Protein AF-A0A956XUT0-F1 (afdb_monomer)

Secondary structure (DSSP, 8-state):
-EEEEE-SSSSHHHHHHHHHHHHHTT-EEE---TTTS-BTTBPP-HHHHHHHHHH---SEEEE---

Nearest PDB structures (foldseek):
  3gxh-assembly3_B  TM=5.108E-01  e=1.122E+00  Shewanella putrefaciens CN-32
  3gxg-assembly1_A  TM=5.107E-01  e=1.048E+00  Shewanella putrefaciens CN-32
  7nfe-assembly1_J  TM=3.397E-01  e=8.697E+00  Homo sapiens
  4pic-assembly1_B  TM=2.541E-01  e=7.587E+00  Geobacillus stearothermophilus

Radius of gyration: 11.58 Å; Cα contacts (8 Å, |Δi|>4): 93; chains: 1; bounding box: 24×18×31 Å

pLDDT: mean 96.01, std 3.57, range [72.81, 98.5]

Foldseek 3Di:
DEEEEAFQALDCVRPVVVQVVQVVVVHHYDYADNQQGADDPRHGVPVSVVVVVVPDDGPYYDYDDD

Mean predicted aligned error: 2.25 Å

Solvent-accessible surface area (backbone atoms only — not comparable to full-atom values): 3887 Å² total; per-residue (Å²): 97,44,31,36,42,45,49,75,37,67,50,58,76,49,50,53,51,55,35,54,54,28,48,76,70,72,30,44,63,47,70,71,65,72,86,40,38,22,53,96,91,42,76,48,41,63,67,61,47,52,55,51,58,74,72,55,92,53,82,44,77,49,72,55,86,126

Sequence (66 aa):
MRIGLIPLDERPVNVRYPQMIAEIAGQEIVLPPMEVLSQRRKPANRNALQSWMQSQAVDAWLVSVD

Structure (mmCIF, N/CA/C/O backbone):
data_AF-A0A956XUT0-F1
#
_entry.id   AF-A0A956XUT0-F1
#
loop_
_atom_site.group_PDB
_atom_site.id
_atom_site.type_symbol
_atom_site.label_atom_id
_atom_site.label_alt_id
_atom_site.label_comp_id
_atom_site.label_asym_id
_atom_site.label_entity_id
_atom_site.label_seq_id
_atom_site.pd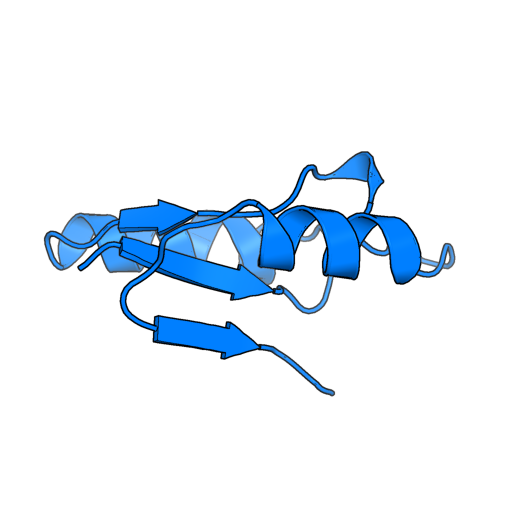bx_PDB_ins_code
_atom_site.Cartn_x
_atom_site.Cartn_y
_atom_site.Cartn_z
_atom_site.occupancy
_atom_site.B_iso_or_equiv
_atom_site.auth_seq_id
_atom_site.auth_comp_id
_atom_site.auth_asym_id
_atom_site.auth_atom_id
_atom_site.pdbx_PDB_model_num
ATOM 1 N N . MET A 1 1 ? -6.936 -0.282 12.810 1.00 94.50 1 MET A N 1
ATOM 2 C CA . MET A 1 1 ? -6.157 -1.349 12.163 1.00 94.50 1 MET A CA 1
ATOM 3 C C . MET A 1 1 ? -5.058 -0.705 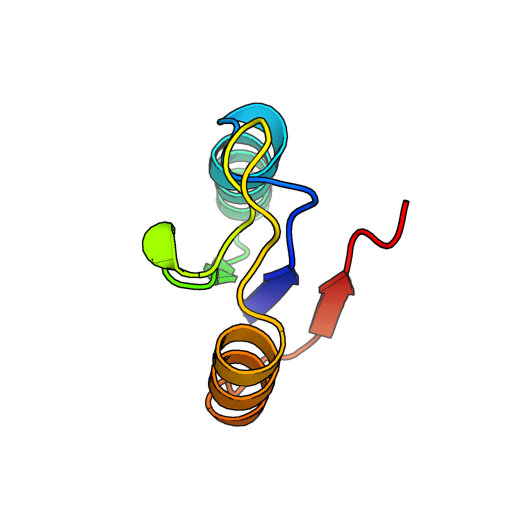11.359 1.00 94.50 1 MET A C 1
ATOM 5 O O . MET A 1 1 ? -5.269 0.367 10.792 1.00 94.50 1 MET A O 1
ATOM 9 N N . ARG A 1 2 ? -3.909 -1.367 11.324 1.00 97.88 2 ARG A N 1
ATOM 10 C CA . ARG A 1 2 ? -2.796 -1.048 10.445 1.00 97.88 2 ARG A CA 1
ATOM 11 C C . ARG A 1 2 ? -2.824 -2.029 9.282 1.00 97.88 2 ARG A C 1
ATOM 13 O O . ARG A 1 2 ? -2.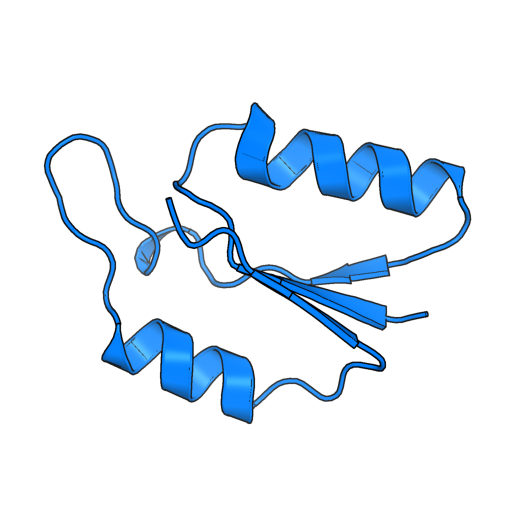619 -3.225 9.475 1.00 97.88 2 ARG A O 1
ATOM 20 N N . ILE A 1 3 ? -3.135 -1.533 8.093 1.00 98.50 3 ILE A N 1
ATOM 21 C CA . ILE A 1 3 ? -3.387 -2.336 6.894 1.00 98.50 3 ILE A CA 1
ATOM 22 C C . ILE A 1 3 ? -2.220 -2.145 5.928 1.00 98.50 3 ILE A C 1
ATOM 24 O O . ILE A 1 3 ? -1.878 -1.020 5.567 1.00 98.50 3 ILE A O 1
ATOM 28 N N . GLY A 1 4 ? -1.602 -3.241 5.494 1.00 98.25 4 GLY A N 1
ATOM 29 C CA . GLY A 1 4 ? -0.598 -3.208 4.435 1.00 98.25 4 GLY A CA 1
ATOM 30 C C . GLY A 1 4 ? -1.262 -3.177 3.063 1.00 98.25 4 GLY A C 1
ATOM 31 O O . GLY A 1 4 ? -2.129 -4.005 2.787 1.00 98.25 4 GLY A O 1
ATOM 32 N N . LEU A 1 5 ? -0.854 -2.250 2.196 1.00 98.12 5 LEU A N 1
ATOM 33 C CA . LEU A 1 5 ? -1.345 -2.155 0.822 1.00 98.12 5 LEU A CA 1
ATOM 34 C C . LEU A 1 5 ? -0.214 -2.431 -0.172 1.00 98.12 5 LEU A C 1
ATOM 36 O O . LEU A 1 5 ? 0.791 -1.722 -0.192 1.00 98.12 5 LEU A O 1
ATOM 40 N N . ILE A 1 6 ? -0.407 -3.437 -1.026 1.00 97.50 6 ILE A N 1
ATOM 41 C CA . ILE A 1 6 ? 0.36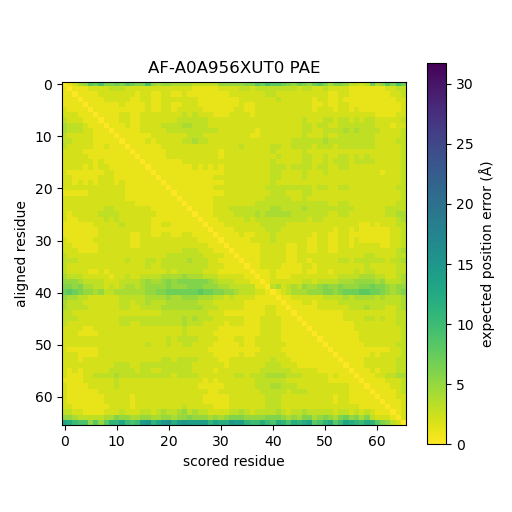0 -3.620 -2.261 1.00 97.50 6 ILE A CA 1
ATOM 42 C C . ILE A 1 6 ? -0.490 -3.080 -3.418 1.00 97.50 6 ILE A C 1
ATOM 44 O O . ILE A 1 6 ? -1.435 -3.753 -3.847 1.00 97.50 6 ILE A O 1
ATOM 48 N N . PRO A 1 7 ? -0.207 -1.850 -3.882 1.00 96.44 7 PRO A N 1
ATOM 49 C CA . PRO A 1 7 ? -0.964 -1.220 -4.951 1.00 96.44 7 PRO A CA 1
ATOM 50 C C . PRO A 1 7 ? -0.597 -1.815 -6.314 1.00 96.44 7 PRO A C 1
ATOM 52 O O . PRO A 1 7 ? 0.482 -2.385 -6.483 1.00 96.44 7 PRO A O 1
ATOM 55 N N . LEU A 1 8 ? -1.475 -1.620 -7.302 1.00 94.81 8 LEU A N 1
ATOM 56 C CA . LEU A 1 8 ? -1.224 -2.039 -8.683 1.00 94.81 8 LEU A CA 1
ATOM 57 C C . LEU A 1 8 ? 0.012 -1.349 -9.280 1.00 94.81 8 LEU A C 1
ATOM 59 O O . LEU A 1 8 ? 0.818 -1.980 -9.956 1.00 94.81 8 LEU A O 1
ATOM 63 N N . ASP A 1 9 ? 0.154 -0.046 -9.037 1.00 94.12 9 ASP A N 1
ATOM 64 C CA . ASP A 1 9 ? 1.263 0.768 -9.529 1.00 94.12 9 ASP A CA 1
ATOM 65 C C . ASP A 1 9 ? 1.418 2.063 -8.712 1.00 94.12 9 ASP A C 1
ATOM 67 O O . ASP A 1 9 ? 0.798 2.237 -7.661 1.00 94.12 9 ASP A O 1
ATOM 71 N N . GLU A 1 10 ? 2.262 2.975 -9.191 1.00 94.38 10 GLU A N 1
ATOM 72 C CA . GLU A 1 10 ? 2.630 4.217 -8.520 1.00 94.38 10 GLU A CA 1
ATOM 73 C C . GLU A 1 10 ? 1.574 5.336 -8.609 1.00 94.38 10 GLU A C 1
ATOM 75 O O . GLU A 1 10 ? 1.757 6.416 -8.037 1.00 94.38 10 GLU A O 1
ATOM 80 N N . ARG A 1 11 ? 0.489 5.146 -9.371 1.00 95.00 11 ARG A N 1
ATOM 81 C CA . ARG A 1 11 ? -0.465 6.225 -9.656 1.00 95.00 11 ARG A CA 1
ATOM 82 C C . ARG A 1 11 ? -1.224 6.634 -8.387 1.00 95.00 11 ARG A C 1
ATOM 84 O O . ARG A 1 11 ? -1.626 5.767 -7.613 1.00 95.00 11 ARG A O 1
ATOM 91 N N . PRO A 1 12 ? -1.542 7.933 -8.196 1.00 94.81 12 PRO A N 1
ATOM 92 C CA . PRO A 1 12 ? -2.197 8.437 -6.981 1.00 94.81 12 PRO A CA 1
ATOM 93 C C . PRO A 1 12 ? -3.480 7.702 -6.576 1.00 94.81 12 PRO A C 1
ATOM 95 O O . PRO A 1 12 ? -3.754 7.560 -5.388 1.00 94.81 12 PRO A O 1
ATOM 98 N N . VAL A 1 13 ? -4.242 7.211 -7.553 1.00 95.81 13 VAL A N 1
ATOM 99 C CA . VAL A 1 13 ? -5.459 6.419 -7.330 1.00 95.81 13 VAL A CA 1
ATOM 100 C C . VAL A 1 13 ? -5.198 5.093 -6.614 1.00 95.81 13 VAL A C 1
ATOM 102 O O . VAL A 1 13 ? -6.049 4.647 -5.855 1.00 95.81 13 VAL A O 1
ATOM 105 N N . ASN A 1 14 ? -4.016 4.507 -6.789 1.00 95.94 14 ASN A N 1
ATOM 106 C CA . ASN A 1 14 ? -3.643 3.237 -6.180 1.00 95.94 14 ASN A CA 1
ATOM 107 C C . ASN A 1 14 ? -2.931 3.414 -4.832 1.00 95.94 14 ASN A C 1
ATOM 109 O O . ASN A 1 14 ? -2.853 2.463 -4.065 1.00 95.94 14 ASN A O 1
ATOM 113 N N . VAL A 1 15 ? -2.442 4.621 -4.521 1.00 95.69 15 VAL A N 1
ATOM 114 C CA . VAL A 1 15 ? -1.684 4.902 -3.287 1.00 95.69 15 VAL A CA 1
ATOM 115 C C . VAL A 1 15 ? -2.397 5.897 -2.372 1.00 95.69 15 VAL A C 1
ATOM 117 O O . VAL A 1 15 ? -2.822 5.551 -1.273 1.00 95.69 15 VAL A O 1
ATOM 120 N N . ARG A 1 16 ? -2.611 7.126 -2.845 1.00 96.88 16 ARG A N 1
ATOM 121 C CA . ARG A 1 16 ? -3.079 8.255 -2.036 1.00 96.88 16 ARG A CA 1
ATOM 122 C C . ARG A 1 16 ? -4.556 8.138 -1.681 1.00 96.88 16 ARG A C 1
ATOM 124 O O . ARG A 1 16 ? -4.931 8.432 -0.553 1.00 96.88 16 ARG A O 1
ATOM 131 N N . TYR A 1 17 ? -5.407 7.750 -2.628 1.00 97.25 17 TYR A N 1
ATOM 132 C CA . TYR A 1 17 ? -6.850 7.692 -2.366 1.00 97.25 17 TYR A CA 1
ATOM 133 C C . TYR A 1 17 ? -7.225 6.592 -1.362 1.00 97.25 17 TYR A C 1
ATOM 135 O O . TYR A 1 17 ? -7.989 6.899 -0.448 1.00 97.25 17 TYR A O 1
ATOM 143 N N . PRO A 1 18 ? -6.655 5.371 -1.429 1.00 96.69 18 PRO A N 1
ATOM 144 C CA . PRO A 1 18 ? -6.830 4.381 -0.371 1.00 96.69 18 PRO A CA 1
ATOM 145 C C . PRO A 1 18 ? -6.396 4.897 1.003 1.00 96.69 18 PRO A C 1
ATOM 147 O O . PRO A 1 18 ? -7.145 4.730 1.962 1.00 96.69 18 PRO A O 1
ATOM 150 N N . GLN A 1 19 ? -5.240 5.569 1.103 1.00 97.31 19 GLN A N 1
ATOM 151 C CA . GLN A 1 19 ? -4.784 6.170 2.364 1.00 97.31 19 GLN A CA 1
ATOM 152 C C . GLN A 1 19 ? -5.791 7.189 2.907 1.00 97.31 19 GLN A C 1
ATOM 154 O O . GLN A 1 19 ? -6.201 7.080 4.056 1.00 97.31 19 GLN A O 1
ATOM 159 N N . MET A 1 20 ? -6.266 8.112 2.066 1.00 97.94 20 MET A N 1
ATOM 160 C CA . MET A 1 20 ? -7.265 9.111 2.467 1.00 97.94 20 MET A CA 1
ATOM 161 C C . MET A 1 20 ? -8.578 8.467 2.940 1.00 97.94 20 MET A C 1
ATOM 163 O O . MET A 1 20 ? -9.175 8.921 3.912 1.00 97.94 20 MET A O 1
ATOM 167 N N . ILE A 1 21 ? -9.040 7.403 2.274 1.00 97.25 21 ILE A N 1
ATOM 168 C CA . ILE A 1 21 ? -10.251 6.671 2.679 1.00 97.25 21 ILE A CA 1
ATOM 169 C C . ILE A 1 21 ? -10.037 5.970 4.027 1.00 97.25 21 ILE A C 1
ATOM 171 O O . ILE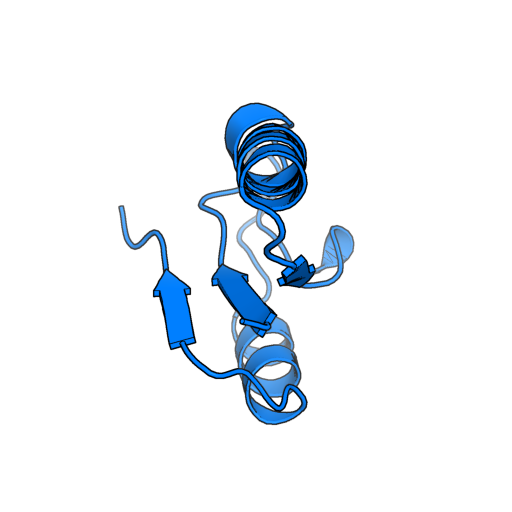 A 1 21 ? -10.915 6.018 4.888 1.00 97.25 21 ILE A O 1
ATOM 175 N N . ALA A 1 22 ? -8.876 5.341 4.224 1.00 97.44 22 ALA A N 1
ATOM 176 C CA . ALA A 1 22 ? -8.526 4.698 5.485 1.00 97.44 22 ALA A CA 1
ATOM 177 C C . ALA A 1 22 ? -8.478 5.711 6.637 1.00 97.44 22 ALA A C 1
ATOM 179 O O . ALA A 1 22 ? -9.079 5.462 7.681 1.00 97.44 22 ALA A O 1
ATOM 180 N N . GLU A 1 23 ? -7.864 6.876 6.417 1.00 97.88 23 GLU A N 1
ATOM 181 C CA . GLU A 1 23 ? -7.807 7.970 7.392 1.00 97.88 23 GLU A CA 1
ATOM 182 C C . GLU A 1 23 ? -9.210 8.442 7.803 1.00 97.88 23 GLU A C 1
ATOM 184 O O . GLU A 1 23 ? -9.488 8.565 8.996 1.00 97.88 23 GLU A O 1
ATOM 189 N N . ILE A 1 24 ? -10.127 8.626 6.842 1.00 98.38 24 ILE A N 1
ATOM 190 C CA . ILE A 1 24 ? -11.535 8.975 7.120 1.00 98.38 24 ILE A CA 1
ATOM 191 C C . ILE A 1 24 ? -12.205 7.921 8.017 1.00 98.38 24 ILE A C 1
ATOM 193 O O . ILE A 1 24 ? -13.006 8.263 8.885 1.00 98.38 24 ILE A O 1
ATOM 197 N N . ALA A 1 25 ? -11.867 6.643 7.835 1.00 97.69 25 ALA A N 1
ATOM 198 C CA . ALA A 1 25 ? -12.389 5.528 8.623 1.00 97.69 25 ALA A CA 1
ATOM 199 C C . ALA A 1 25 ? -11.631 5.278 9.947 1.00 97.69 25 ALA A C 1
ATOM 201 O O . ALA A 1 25 ? -11.890 4.276 10.623 1.00 97.69 25 ALA A O 1
ATOM 202 N N . GLY A 1 26 ? -10.677 6.140 10.322 1.00 98.06 26 GLY A N 1
ATOM 203 C CA . GLY A 1 26 ? -9.845 5.963 11.517 1.00 98.06 26 GLY A CA 1
ATOM 204 C C . GLY A 1 26 ? -8.898 4.759 11.438 1.00 98.06 26 GLY A C 1
ATOM 205 O O . GLY A 1 26 ? -8.578 4.152 12.460 1.00 98.06 26 GLY A O 1
ATOM 206 N N . GLN A 1 27 ? -8.494 4.370 10.228 1.00 98.06 27 GLN A N 1
ATOM 207 C CA . GLN A 1 27 ? -7.557 3.281 9.948 1.00 98.06 27 GLN A CA 1
ATOM 208 C C . GLN A 1 27 ? -6.249 3.832 9.361 1.00 98.06 27 GLN A C 1
ATOM 210 O O . GLN A 1 27 ? -6.209 4.939 8.831 1.00 98.06 27 GLN A O 1
ATOM 215 N N . GLU A 1 28 ? -5.180 3.039 9.415 1.00 98.06 28 GLU A N 1
ATOM 216 C CA . GLU A 1 28 ? -3.878 3.378 8.832 1.00 98.06 28 GLU A CA 1
ATOM 217 C C . GLU A 1 28 ? -3.583 2.447 7.651 1.00 98.06 28 GLU A C 1
ATOM 219 O O . GLU A 1 28 ? -3.687 1.225 7.785 1.00 98.06 28 GLU A O 1
ATOM 224 N N . ILE A 1 29 ? -3.169 3.013 6.513 1.00 98.06 29 ILE A N 1
ATOM 225 C CA . ILE A 1 29 ? -2.582 2.251 5.404 1.00 98.06 29 ILE A CA 1
ATOM 226 C C . ILE A 1 29 ? -1.081 2.502 5.340 1.00 98.06 29 ILE A C 1
ATOM 228 O O . ILE A 1 29 ? -0.635 3.648 5.246 1.00 98.06 29 ILE A O 1
ATOM 232 N N . VAL A 1 30 ? -0.317 1.411 5.287 1.00 98.06 30 VAL A N 1
ATOM 233 C CA . VAL A 1 30 ? 1.121 1.442 5.022 1.00 98.06 30 VAL A CA 1
ATOM 234 C C . VAL A 1 30 ? 1.435 0.918 3.631 1.00 98.06 30 VAL A C 1
ATOM 236 O O . VAL A 1 30 ? 0.871 -0.077 3.175 1.00 98.06 30 VAL A O 1
ATOM 239 N N . LEU A 1 31 ? 2.343 1.621 2.961 1.00 97.75 31 LEU A N 1
ATOM 240 C CA . LEU A 1 31 ? 2.710 1.409 1.566 1.00 97.75 31 LEU A CA 1
ATOM 241 C C . LEU A 1 31 ? 4.205 1.105 1.433 1.00 97.75 31 LEU A C 1
ATOM 243 O O . LEU A 1 31 ? 5.004 1.608 2.233 1.00 97.75 31 LEU A O 1
ATOM 247 N N . PRO A 1 32 ? 4.601 0.322 0.416 1.00 97.44 32 PRO A N 1
ATOM 248 C CA . PRO A 1 32 ? 6.003 0.164 0.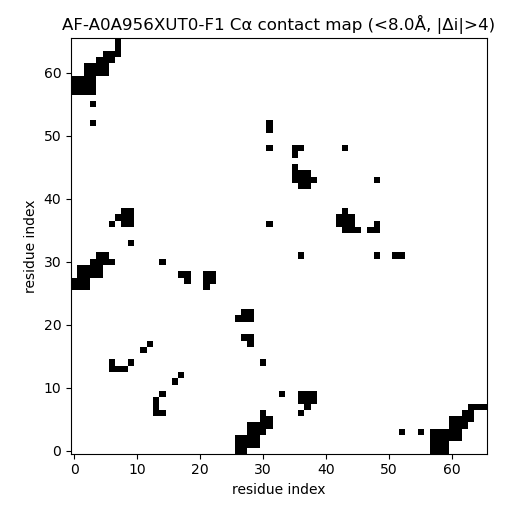071 1.00 97.44 32 PRO A CA 1
ATOM 249 C C . PRO A 1 32 ? 6.594 1.478 -0.464 1.00 97.44 32 PRO A C 1
ATOM 251 O O . PRO A 1 32 ? 5.853 2.356 -0.917 1.00 97.44 32 PRO A O 1
ATOM 254 N N . PRO A 1 33 ? 7.933 1.611 -0.475 1.00 96.31 33 PRO A N 1
ATOM 255 C CA . PRO A 1 33 ? 8.603 2.705 -1.170 1.00 96.31 33 PRO A CA 1
ATOM 256 C C . PRO A 1 33 ? 8.179 2.793 -2.645 1.00 96.31 33 PRO A C 1
ATOM 258 O O . PRO A 1 33 ? 8.052 1.783 -3.340 1.00 96.31 33 PRO A O 1
ATOM 261 N N . MET A 1 34 ? 7.989 4.007 -3.155 1.00 94.44 34 MET A N 1
ATOM 262 C CA . MET A 1 34 ? 7.486 4.229 -4.518 1.00 94.44 34 MET A CA 1
ATOM 263 C C . MET A 1 34 ? 8.447 3.720 -5.602 1.00 94.44 34 MET A C 1
ATOM 265 O O . MET A 1 34 ? 8.040 3.419 -6.723 1.00 94.44 34 MET A O 1
ATOM 269 N N . GLU A 1 35 ? 9.732 3.610 -5.277 1.00 95.00 35 GLU A N 1
ATOM 270 C CA . GLU A 1 35 ? 10.795 3.180 -6.185 1.00 95.00 35 GLU A CA 1
ATOM 271 C C . GLU A 1 35 ? 10.768 1.672 -6.453 1.00 95.00 35 GLU A C 1
ATOM 273 O O . GLU A 1 35 ? 11.354 1.214 -7.440 1.00 95.00 35 GLU A O 1
ATOM 278 N N . VAL A 1 36 ? 10.114 0.899 -5.576 1.00 96.19 36 VAL A N 1
ATOM 279 C CA . VAL A 1 36 ? 9.983 -0.557 -5.722 1.00 96.19 36 VAL A CA 1
ATOM 280 C C . VAL A 1 36 ? 8.687 -0.966 -6.421 1.00 96.19 36 VAL A C 1
ATOM 282 O O . VAL A 1 36 ? 8.585 -2.105 -6.877 1.00 96.19 36 VAL A O 1
ATOM 285 N N . LEU A 1 37 ? 7.729 -0.045 -6.555 1.00 95.62 37 LEU A N 1
ATOM 286 C CA . LEU A 1 37 ? 6.529 -0.230 -7.368 1.00 95.62 37 LEU A CA 1
ATOM 287 C C . LEU A 1 37 ? 6.861 -0.208 -8.863 1.00 95.62 37 LEU A C 1
ATOM 289 O O . LEU A 1 37 ? 7.913 0.276 -9.293 1.00 95.62 37 LEU A O 1
ATOM 293 N N . SER A 1 38 ? 5.957 -0.753 -9.6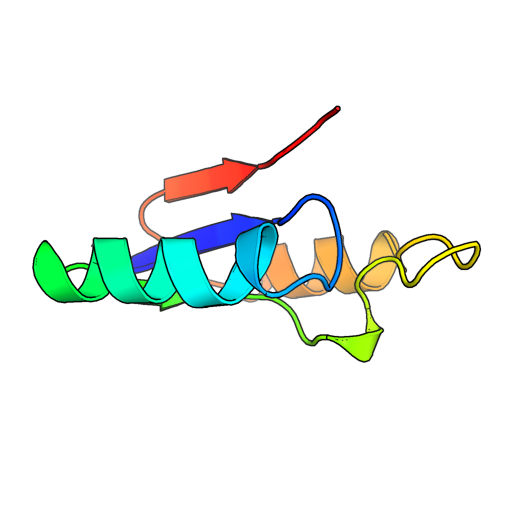77 1.00 94.19 38 SER A N 1
ATOM 294 C CA . SER A 1 38 ? 6.032 -0.568 -11.124 1.00 94.19 38 SER A CA 1
ATOM 295 C C . SER A 1 38 ? 5.845 0.902 -11.465 1.00 94.19 38 SER A C 1
ATOM 297 O O . SER A 1 38 ? 5.109 1.606 -10.782 1.00 94.19 38 SER A O 1
ATOM 299 N N . GLN A 1 39 ? 6.509 1.344 -12.532 1.00 93.56 39 GLN A N 1
ATOM 300 C CA . GLN A 1 39 ? 6.394 2.705 -13.043 1.00 93.56 39 GLN A CA 1
ATOM 301 C C . GLN A 1 39 ? 6.275 2.690 -14.562 1.00 93.56 39 GLN A C 1
ATOM 303 O O . GLN A 1 39 ? 7.241 2.402 -15.277 1.00 93.56 39 GLN A O 1
ATOM 308 N N . ARG A 1 40 ? 5.090 3.010 -15.089 1.00 88.81 40 ARG A N 1
ATOM 309 C CA . ARG A 1 40 ? 4.775 2.934 -16.530 1.00 88.81 40 ARG A CA 1
ATOM 310 C C . ARG A 1 40 ? 5.152 1.574 -17.152 1.00 88.81 40 ARG A C 1
ATOM 312 O O . ARG A 1 40 ? 4.471 0.583 -16.941 1.00 88.81 40 ARG A O 1
ATOM 319 N N . ARG A 1 41 ? 6.225 1.531 -17.957 1.00 92.12 41 ARG A N 1
ATOM 320 C CA . ARG A 1 41 ? 6.743 0.319 -18.627 1.00 92.12 41 ARG A CA 1
ATOM 321 C C . ARG A 1 41 ? 7.806 -0.412 -17.803 1.00 92.12 41 ARG A C 1
ATOM 323 O O . ARG A 1 41 ? 8.318 -1.436 -18.244 1.00 92.12 41 ARG A O 1
ATOM 330 N N . LYS A 1 42 ? 8.175 0.125 -16.640 1.00 94.38 42 LYS A N 1
ATOM 331 C CA . LYS A 1 42 ? 9.130 -0.484 -15.721 1.00 94.38 42 LYS A CA 1
ATOM 332 C C . LYS A 1 42 ? 8.368 -1.400 -14.756 1.00 94.38 42 LYS A C 1
ATOM 334 O O . LYS A 1 42 ? 7.497 -0.907 -14.038 1.00 94.38 42 LYS A O 1
ATOM 339 N N . PRO A 1 43 ? 8.680 -2.703 -14.714 1.00 94.62 43 PRO A N 1
ATOM 340 C CA . PRO A 1 43 ? 8.056 -3.615 -13.765 1.00 94.62 43 PRO A CA 1
ATOM 341 C C . PRO A 1 43 ? 8.488 -3.303 -12.327 1.00 94.62 43 PRO A C 1
ATOM 343 O O . PRO A 1 43 ? 9.558 -2.736 -12.093 1.00 94.62 43 PRO A O 1
ATOM 346 N N . ALA A 1 44 ? 7.659 -3.712 -11.369 1.00 95.12 44 ALA A N 1
ATOM 347 C CA . ALA A 1 44 ? 7.956 -3.605 -9.947 1.00 95.12 44 ALA A CA 1
ATOM 348 C C . ALA A 1 44 ? 9.145 -4.492 -9.540 1.00 95.12 44 ALA A C 1
ATOM 350 O O . ALA A 1 44 ? 9.373 -5.564 -10.112 1.00 95.12 44 ALA A O 1
ATOM 351 N N . ASN A 1 45 ? 9.860 -4.090 -8.489 1.00 97.06 45 ASN A N 1
ATOM 352 C CA . ASN A 1 45 ? 10.878 -4.926 -7.864 1.00 97.06 45 ASN A CA 1
ATOM 353 C C . ASN A 1 45 ? 10.222 -5.898 -6.871 1.00 97.06 45 ASN A C 1
ATOM 355 O O . ASN A 1 45 ? 10.058 -5.594 -5.691 1.00 97.06 45 ASN A O 1
ATOM 359 N N . ARG A 1 46 ? 9.866 -7.091 -7.361 1.00 94.94 46 ARG A N 1
ATOM 360 C CA . ARG A 1 46 ? 9.157 -8.126 -6.586 1.00 94.94 46 ARG A CA 1
ATOM 361 C C . ARG A 1 46 ? 9.907 -8.560 -5.327 1.00 94.94 46 ARG A C 1
ATOM 363 O O . ARG A 1 46 ? 9.285 -8.720 -4.284 1.00 94.94 46 ARG A O 1
ATOM 370 N N . ASN A 1 47 ? 11.229 -8.699 -5.408 1.00 97.69 47 ASN A N 1
ATOM 371 C CA . ASN A 1 47 ? 12.041 -9.104 -4.260 1.00 97.69 47 ASN A CA 1
ATOM 372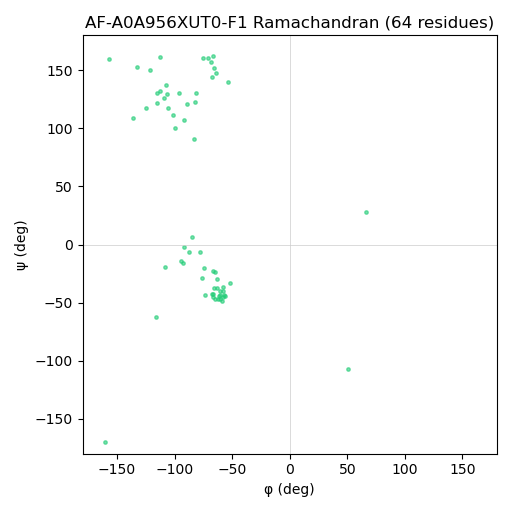 C C . ASN A 1 47 ? 12.020 -8.025 -3.174 1.00 97.69 47 ASN A C 1
ATOM 374 O O . ASN A 1 47 ? 11.802 -8.332 -2.007 1.00 97.69 47 ASN A O 1
ATOM 378 N N . ALA A 1 48 ? 12.178 -6.755 -3.560 1.00 97.69 48 ALA A N 1
ATOM 379 C CA . ALA A 1 48 ? 12.111 -5.649 -2.611 1.00 97.69 48 ALA A CA 1
ATOM 380 C C . ALA A 1 48 ? 10.709 -5.498 -1.997 1.00 97.69 48 ALA A C 1
ATOM 382 O O . ALA A 1 48 ? 10.603 -5.238 -0.801 1.00 97.69 48 ALA A O 1
ATOM 383 N N . LEU A 1 49 ? 9.644 -5.719 -2.778 1.00 96.56 49 LEU A N 1
ATOM 384 C CA . LEU A 1 49 ? 8.272 -5.746 -2.264 1.00 96.56 49 LEU A CA 1
ATOM 385 C C . LEU A 1 49 ? 8.067 -6.875 -1.255 1.00 96.56 49 LEU A C 1
ATOM 387 O O . LEU A 1 49 ? 7.546 -6.624 -0.176 1.00 96.56 49 LEU A O 1
ATOM 391 N N . GLN A 1 50 ? 8.526 -8.090 -1.558 1.00 96.50 50 GLN A N 1
ATOM 392 C CA . GLN A 1 50 ? 8.428 -9.219 -0.636 1.00 96.50 50 GLN A CA 1
ATOM 393 C C . GLN A 1 50 ? 9.184 -8.949 0.672 1.00 96.50 50 GLN A C 1
ATOM 395 O O . GLN A 1 50 ? 8.631 -9.152 1.751 1.00 96.50 50 GLN A O 1
ATOM 400 N N . SER A 1 51 ? 10.422 -8.450 0.593 1.00 98.12 51 SER A N 1
ATOM 401 C CA . SER A 1 51 ? 11.204 -8.088 1.780 1.00 98.12 51 SER A CA 1
ATOM 402 C C . SER A 1 51 ? 10.551 -6.962 2.581 1.00 98.12 51 SER A C 1
ATOM 404 O O . SER A 1 51 ? 10.571 -6.992 3.809 1.00 98.12 51 SER A O 1
ATOM 406 N N . TRP A 1 52 ? 9.941 -5.985 1.906 1.00 98.00 52 TRP A N 1
ATOM 407 C CA . TRP A 1 52 ? 9.168 -4.945 2.573 1.00 98.00 52 TRP A CA 1
ATOM 408 C C . TRP A 1 52 ? 7.935 -5.527 3.272 1.00 98.00 52 TRP A C 1
ATOM 410 O O . TRP A 1 52 ? 7.741 -5.246 4.447 1.00 98.00 52 TRP A O 1
ATOM 420 N N . MET A 1 53 ? 7.153 -6.396 2.622 1.00 97.75 53 MET A N 1
ATOM 421 C CA . MET A 1 53 ? 5.992 -7.043 3.250 1.00 97.75 53 MET A CA 1
ATOM 422 C C . MET A 1 53 ? 6.385 -7.814 4.513 1.00 97.75 53 MET A C 1
ATOM 424 O O . MET A 1 53 ? 5.724 -7.701 5.540 1.00 97.75 53 MET A O 1
ATOM 428 N N . GLN A 1 54 ? 7.490 -8.557 4.455 1.00 97.81 54 GLN A N 1
ATOM 429 C CA . GLN A 1 54 ? 8.009 -9.329 5.586 1.00 97.81 54 GLN A CA 1
ATOM 430 C C . GLN A 1 54 ? 8.509 -8.454 6.745 1.00 97.81 54 GLN A C 1
ATOM 432 O O . GLN A 1 54 ? 8.570 -8.933 7.874 1.00 97.81 54 GLN A O 1
ATOM 437 N N . SER A 1 55 ? 8.863 -7.189 6.493 1.00 97.75 55 SER A N 1
ATOM 438 C CA . SER A 1 55 ? 9.294 -6.254 7.538 1.00 97.75 55 SER A CA 1
ATOM 439 C C . SER A 1 55 ? 8.140 -5.502 8.204 1.00 97.75 55 SER A C 1
ATOM 441 O O . SER A 1 55 ? 8.366 -4.790 9.182 1.00 97.75 55 SER A O 1
ATOM 443 N N . GLN A 1 56 ? 6.907 -5.644 7.706 1.00 98.00 56 GLN A N 1
ATOM 444 C CA . GLN A 1 56 ? 5.740 -4.968 8.264 1.00 98.00 56 GLN A CA 1
ATOM 445 C C . GLN A 1 56 ? 4.970 -5.858 9.244 1.00 98.00 56 GLN A C 1
ATOM 447 O O . GLN A 1 56 ? 4.566 -6.969 8.914 1.00 98.00 56 GLN A O 1
ATOM 452 N N . ALA A 1 57 ? 4.666 -5.316 10.425 1.00 97.81 57 ALA A N 1
ATOM 453 C CA . ALA A 1 57 ? 3.638 -5.854 11.312 1.00 97.81 57 ALA A CA 1
ATOM 454 C C . ALA A 1 57 ? 2.298 -5.166 11.000 1.00 97.81 57 ALA A C 1
ATOM 456 O O . ALA A 1 57 ? 2.127 -3.977 11.282 1.00 97.81 57 ALA A O 1
ATOM 457 N N . VAL A 1 58 ? 1.375 -5.883 10.358 1.00 98.25 58 VAL A N 1
ATOM 458 C CA . VAL A 1 58 ? 0.050 -5.378 9.956 1.00 98.25 58 VAL A CA 1
ATOM 459 C C . VAL A 1 58 ? -1.039 -6.364 10.355 1.00 98.25 58 VAL A C 1
ATOM 461 O O . VAL A 1 58 ? -0.795 -7.568 10.420 1.00 98.25 58 VAL A O 1
ATOM 464 N N . ASP A 1 59 ? -2.243 -5.851 10.584 1.00 98.31 59 ASP A N 1
ATOM 465 C CA . ASP A 1 59 ? -3.409 -6.663 10.942 1.00 98.31 59 ASP A CA 1
ATOM 466 C C . ASP A 1 59 ? -3.981 -7.405 9.721 1.00 98.31 59 ASP A C 1
ATOM 468 O O . ASP A 1 59 ? -4.584 -8.467 9.855 1.00 98.31 59 ASP A O 1
ATOM 472 N N . ALA A 1 60 ? -3.816 -6.832 8.522 1.00 97.88 60 ALA A N 1
ATOM 473 C CA . ALA A 1 60 ? -4.318 -7.378 7.263 1.00 97.88 60 ALA A CA 1
ATOM 474 C C . ALA A 1 60 ? -3.539 -6.846 6.047 1.00 97.88 60 ALA A C 1
ATOM 476 O O . ALA A 1 60 ? -2.919 -5.780 6.104 1.0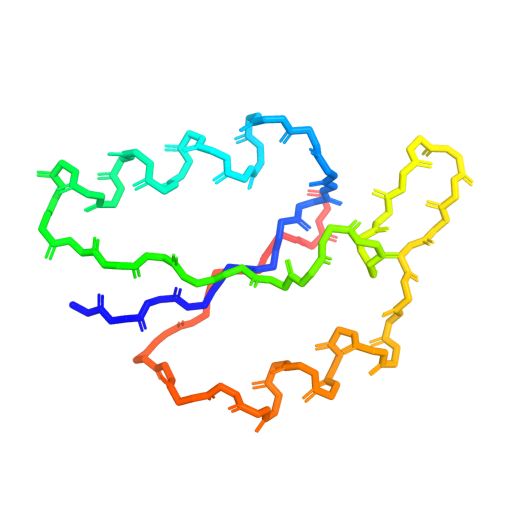0 97.88 60 ALA A O 1
ATOM 477 N N . TRP A 1 61 ? -3.635 -7.576 4.930 1.00 97.94 61 TRP A N 1
ATOM 478 C CA . TRP A 1 61 ? -3.076 -7.204 3.630 1.00 97.94 61 TRP A CA 1
ATOM 479 C C . TRP A 1 61 ? -4.179 -6.970 2.596 1.00 97.94 61 TRP A C 1
ATOM 481 O O . TRP A 1 61 ? -5.037 -7.829 2.397 1.00 97.94 61 TRP A O 1
ATOM 491 N N . LEU A 1 62 ? -4.106 -5.841 1.894 1.00 96.69 62 LEU A N 1
ATOM 492 C CA . LEU A 1 62 ? -4.821 -5.594 0.646 1.00 96.69 62 LEU A CA 1
ATOM 493 C C . LEU A 1 62 ? -3.804 -5.673 -0.494 1.00 96.69 62 LEU A C 1
ATOM 495 O O . LEU A 1 62 ? -2.847 -4.902 -0.532 1.00 96.69 62 LEU A O 1
ATOM 499 N N . VAL A 1 63 ? -3.989 -6.626 -1.405 1.00 96.44 63 VAL A N 1
ATOM 500 C CA . VAL A 1 63 ? -3.058 -6.878 -2.512 1.00 96.44 63 VAL A CA 1
ATOM 501 C C . VAL A 1 63 ? -3.828 -6.818 -3.820 1.00 96.44 63 VAL A C 1
ATOM 503 O O . VAL A 1 63 ? -4.730 -7.624 -4.039 1.00 96.44 63 VAL A O 1
ATOM 506 N N . SER A 1 64 ? -3.471 -5.869 -4.684 1.00 93.19 64 SER A N 1
ATOM 507 C CA . SER A 1 64 ? -3.983 -5.828 -6.055 1.00 93.19 64 SER A CA 1
ATOM 508 C C . SER A 1 64 ? -3.166 -6.785 -6.919 1.00 93.19 64 SER A C 1
ATOM 510 O O . SER A 1 64 ? -1.944 -6.656 -6.978 1.00 93.19 64 SER A O 1
ATOM 512 N N . VAL A 1 65 ? -3.825 -7.756 -7.554 1.00 87.44 65 VAL A N 1
ATOM 513 C CA . VAL A 1 65 ? -3.152 -8.834 -8.305 1.00 87.44 65 VAL A CA 1
ATOM 514 C C . VAL A 1 65 ? -3.298 -8.732 -9.822 1.00 87.44 65 VAL A C 1
ATOM 516 O O . VAL A 1 65 ? -2.460 -9.307 -10.505 1.00 87.44 65 VAL A O 1
ATOM 519 N N . ASP A 1 66 ? -4.282 -7.976 -10.319 1.00 72.81 66 ASP A N 1
ATOM 520 C CA . ASP A 1 66 ? -4.550 -7.709 -11.741 1.00 72.81 66 ASP A CA 1
ATOM 521 C C . ASP A 1 66 ? -5.125 -6.295 -11.930 1.00 72.81 66 ASP A C 1
ATOM 523 O O . ASP A 1 66 ? -5.856 -5.833 -11.017 1.00 72.81 66 ASP A O 1
#